Protein AF-A0A7Z9BKW2-F1 (afdb_monomer)

Mean predicted aligned error: 8.72 Å

Sequence (59 aa):
MNLERLANGIPLPIKFGSRRKRIQRFLSLPNLKIEKIWLPIIKEWLSIYFTKEEIIYVM

Organism: NCBI:txid671071

Nearest PDB structures (foldseek):
  8r2w-assembly1_B  TM=3.542E-01  e=7.861E+00  Trametes versicolor

Radius of gyration: 17.68 Å; Cα contacts (8 Å, |Δi|>4): 20; chains: 1; bounding box: 41×26×36 Å

Secondary structure (DSSP, 8-state):
--HHHHHHHS--SS-HHHHHHHHHHHHT-TT--HHHHHHHHHHHHHHHHS-TT------

pLDDT: mean 83.46, std 8.5, range [48.72, 91.88]

Structure (mmCIF, N/CA/C/O backbone):
data_AF-A0A7Z9BKW2-F1
#
_entry.id   AF-A0A7Z9BKW2-F1
#
loop_
_atom_site.group_PDB
_atom_site.id
_atom_site.type_symbol
_atom_site.label_atom_id
_atom_site.label_alt_id
_atom_site.label_comp_id
_atom_site.label_asym_id
_atom_site.label_entity_id
_atom_site.label_seq_id
_atom_site.pdbx_PDB_ins_code
_atom_site.Cartn_x
_atom_site.Cartn_y
_atom_site.Cartn_z
_atom_site.occupancy
_atom_site.B_iso_or_equiv
_atom_site.auth_seq_id
_atom_site.auth_comp_id
_atom_site.auth_asym_id
_atom_site.auth_atom_id
_atom_site.pdbx_PDB_model_num
ATOM 1 N N . MET A 1 1 ? 0.601 -15.327 -4.035 1.00 53.22 1 MET A N 1
ATOM 2 C CA . MET A 1 1 ? 1.500 -14.166 -4.243 1.00 53.22 1 MET A CA 1
ATOM 3 C C . MET A 1 1 ? 2.298 -13.956 -2.962 1.00 53.22 1 MET A C 1
ATOM 5 O O . MET A 1 1 ? 1.690 -13.777 -1.916 1.00 53.22 1 MET A O 1
ATOM 9 N N . ASN A 1 2 ? 3.622 -14.124 -2.988 1.00 75.94 2 ASN A N 1
ATOM 10 C CA . ASN A 1 2 ? 4.392 -14.297 -1.752 1.00 75.94 2 ASN A CA 1
ATOM 11 C C . ASN A 1 2 ? 4.862 -12.938 -1.189 1.00 75.94 2 ASN A C 1
ATOM 13 O O . ASN A 1 2 ? 5.642 -12.240 -1.839 1.00 75.94 2 ASN A O 1
ATOM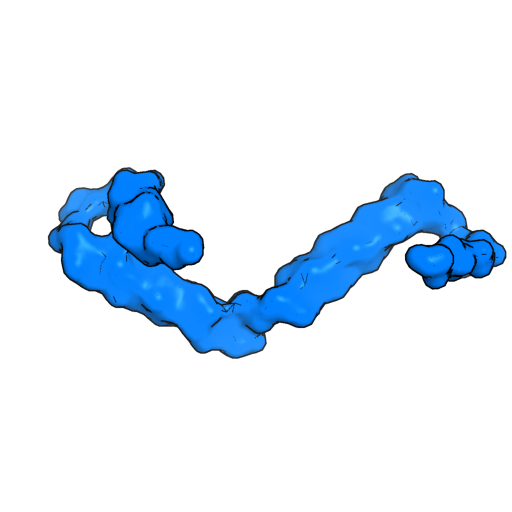 17 N N . LEU A 1 3 ? 4.401 -12.567 0.014 1.00 81.75 3 LEU A N 1
ATOM 18 C CA . LEU A 1 3 ? 4.771 -11.325 0.722 1.00 81.75 3 LEU A CA 1
ATOM 19 C C . LEU A 1 3 ? 6.291 -11.162 0.877 1.00 81.75 3 LEU A C 1
ATOM 21 O O . LEU A 1 3 ? 6.801 -10.049 0.979 1.00 81.75 3 LEU A O 1
ATOM 25 N N . GLU A 1 4 ? 7.010 -12.279 0.877 1.00 84.56 4 GLU A N 1
ATOM 26 C CA . GLU A 1 4 ? 8.466 -12.349 0.962 1.00 84.56 4 GLU A CA 1
ATOM 27 C C . GLU A 1 4 ? 9.154 -11.706 -0.243 1.00 84.56 4 GLU A C 1
ATOM 29 O O . GLU A 1 4 ? 10.153 -11.011 -0.074 1.00 84.56 4 GLU A O 1
ATOM 34 N N . ARG A 1 5 ? 8.584 -11.847 -1.448 1.00 87.62 5 ARG A N 1
ATOM 35 C CA . ARG A 1 5 ? 9.118 -11.199 -2.657 1.00 87.62 5 ARG A CA 1
ATOM 36 C C . ARG A 1 5 ? 9.021 -9.680 -2.543 1.00 87.62 5 ARG A C 1
ATOM 38 O O . ARG A 1 5 ? 9.988 -8.985 -2.831 1.00 87.62 5 ARG A O 1
AT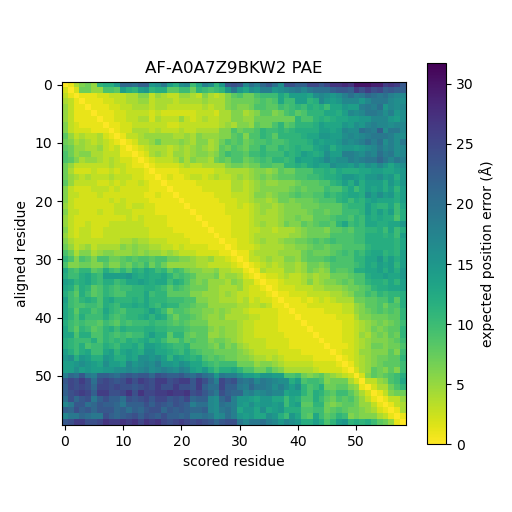OM 45 N N . LEU A 1 6 ? 7.890 -9.179 -2.043 1.00 85.44 6 LEU A N 1
ATOM 46 C CA . LEU A 1 6 ? 7.704 -7.752 -1.773 1.00 85.44 6 LEU A CA 1
ATOM 47 C C . LEU A 1 6 ? 8.661 -7.272 -0.672 1.00 85.44 6 LEU A C 1
ATOM 49 O O . LEU A 1 6 ? 9.288 -6.228 -0.812 1.00 85.44 6 LEU A O 1
ATOM 53 N N . ALA A 1 7 ? 8.831 -8.050 0.401 1.00 87.12 7 ALA A N 1
ATOM 54 C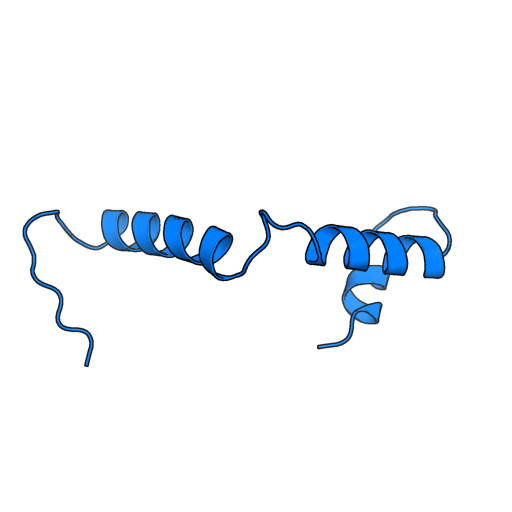 CA . ALA A 1 7 ? 9.721 -7.704 1.512 1.00 87.12 7 ALA A CA 1
ATOM 55 C C . ALA A 1 7 ? 11.209 -7.714 1.138 1.00 87.12 7 ALA A C 1
ATOM 57 O O . ALA A 1 7 ? 11.987 -6.990 1.764 1.00 87.12 7 ALA A O 1
ATOM 58 N N . ASN A 1 8 ? 11.599 -8.506 0.138 1.00 88.75 8 ASN A N 1
ATOM 59 C CA . ASN A 1 8 ? 12.950 -8.531 -0.422 1.00 88.75 8 ASN A CA 1
ATOM 60 C C . ASN A 1 8 ? 13.202 -7.397 -1.423 1.00 88.75 8 ASN A C 1
ATOM 62 O O . ASN A 1 8 ? 14.328 -6.926 -1.513 1.00 88.75 8 ASN A O 1
ATOM 66 N N . GLY A 1 9 ? 12.168 -6.928 -2.128 1.00 86.94 9 GLY A N 1
ATOM 67 C CA . GLY A 1 9 ? 12.275 -5.805 -3.065 1.00 86.94 9 GLY A CA 1
ATOM 68 C C . GLY A 1 9 ? 12.376 -4.426 -2.405 1.00 86.94 9 GLY A C 1
ATOM 69 O O . GLY A 1 9 ? 12.674 -3.453 -3.087 1.00 86.94 9 GLY A O 1
ATOM 70 N N . ILE A 1 10 ? 12.131 -4.314 -1.093 1.00 84.25 10 ILE A N 1
ATOM 71 C CA . ILE A 1 10 ? 12.240 -3.046 -0.362 1.00 84.25 10 ILE A CA 1
ATOM 72 C C . ILE A 1 10 ? 13.704 -2.799 0.053 1.00 84.25 10 ILE A C 1
ATOM 74 O O . ILE A 1 10 ? 14.206 -3.518 0.928 1.00 84.25 10 ILE A O 1
ATOM 78 N N . PRO A 1 11 ? 14.370 -1.747 -0.466 1.00 82.81 11 PRO A N 1
ATOM 79 C CA . PRO A 1 11 ? 15.769 -1.442 -0.172 1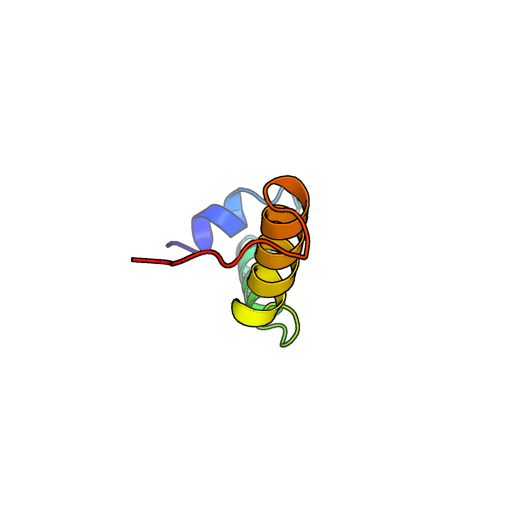.00 82.81 11 PRO A CA 1
ATOM 80 C C . PRO A 1 11 ? 15.896 -0.677 1.153 1.00 82.81 11 PRO A C 1
ATOM 82 O O . PRO A 1 11 ? 16.340 0.465 1.199 1.00 82.81 11 PRO A O 1
ATOM 85 N N . LEU A 1 12 ? 15.450 -1.286 2.255 1.00 84.88 12 LEU A N 1
ATOM 86 C CA . LEU A 1 12 ? 15.578 -0.701 3.590 1.00 84.88 12 LEU A CA 1
ATOM 87 C C . LEU A 1 12 ? 16.531 -1.524 4.456 1.00 84.88 12 LEU A C 1
ATOM 89 O O . LEU A 1 12 ? 16.353 -2.750 4.533 1.00 84.88 12 LEU A O 1
ATOM 93 N N . PRO A 1 13 ? 17.462 -0.869 5.178 1.00 85.25 13 PRO A N 1
ATOM 94 C CA . PRO A 1 13 ? 18.409 -1.519 6.078 1.00 85.25 13 PRO A CA 1
ATOM 95 C C . PRO A 1 13 ? 17.736 -1.868 7.417 1.00 85.25 13 PRO A C 1
ATOM 97 O O . PRO A 1 13 ? 18.174 -1.471 8.491 1.00 85.25 13 PRO A O 1
ATOM 100 N N . ILE A 1 14 ? 16.617 -2.591 7.362 1.00 87.75 14 ILE A N 1
ATOM 101 C CA . ILE A 1 14 ? 15.893 -3.088 8.535 1.00 87.75 14 ILE A CA 1
ATOM 102 C C . ILE A 1 14 ? 15.742 -4.604 8.438 1.00 87.75 14 ILE A C 1
ATOM 104 O O . ILE A 1 14 ? 15.774 -5.180 7.349 1.00 87.75 14 ILE A O 1
ATOM 108 N N . LYS A 1 15 ? 15.530 -5.260 9.586 1.00 91.88 15 LYS A N 1
ATOM 109 C CA . LYS A 1 15 ? 15.323 -6.714 9.648 1.00 91.88 15 LYS A CA 1
ATOM 110 C C . LYS A 1 15 ? 14.212 -7.143 8.685 1.00 91.88 15 LYS A C 1
ATOM 112 O O . LYS A 1 15 ? 13.163 -6.499 8.611 1.00 91.88 15 LYS A O 1
ATOM 117 N N . PHE A 1 16 ? 14.402 -8.275 8.010 1.00 89.31 16 PHE A N 1
ATOM 118 C CA . PHE A 1 16 ? 13.427 -8.823 7.060 1.00 89.31 16 PHE A CA 1
ATOM 119 C C . PHE A 1 16 ? 12.022 -8.969 7.669 1.00 89.31 16 PHE A C 1
ATOM 121 O O . PHE A 1 16 ? 11.036 -8.543 7.069 1.00 89.31 16 PHE A O 1
ATOM 128 N N . GLY A 1 17 ? 11.926 -9.466 8.909 1.00 88.88 17 GLY A N 1
ATOM 129 C CA . GLY A 1 17 ? 10.651 -9.562 9.629 1.00 88.88 17 GLY A CA 1
ATOM 130 C C . GLY A 1 17 ? 9.961 -8.206 9.827 1.00 88.88 17 GLY A C 1
ATOM 131 O O . GLY A 1 17 ? 8.737 -8.113 9.721 1.00 88.88 17 GLY A O 1
ATOM 132 N N . SER A 1 18 ? 10.731 -7.134 10.033 1.00 91.31 18 SER A N 1
ATOM 133 C CA . SER A 1 18 ? 10.206 -5.767 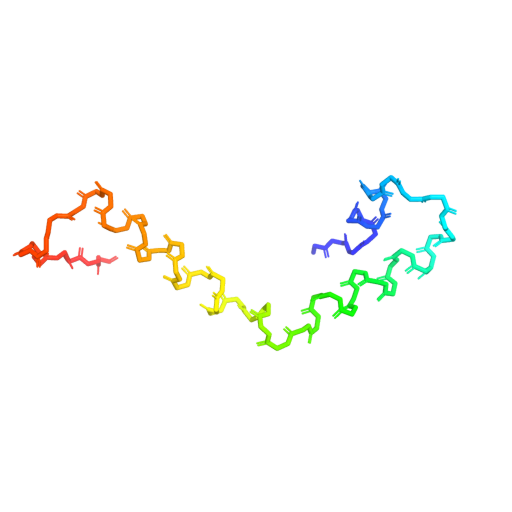10.104 1.00 91.31 18 SER A CA 1
ATOM 134 C C . SER A 1 18 ? 9.721 -5.276 8.738 1.00 91.31 18 SER A C 1
ATOM 136 O O . SER A 1 18 ? 8.644 -4.683 8.669 1.00 91.31 18 SER A O 1
ATOM 138 N N . ARG A 1 19 ? 10.444 -5.572 7.644 1.00 91.81 19 ARG A N 1
ATOM 139 C CA . ARG A 1 19 ? 9.988 -5.269 6.268 1.00 91.81 19 ARG A CA 1
ATOM 140 C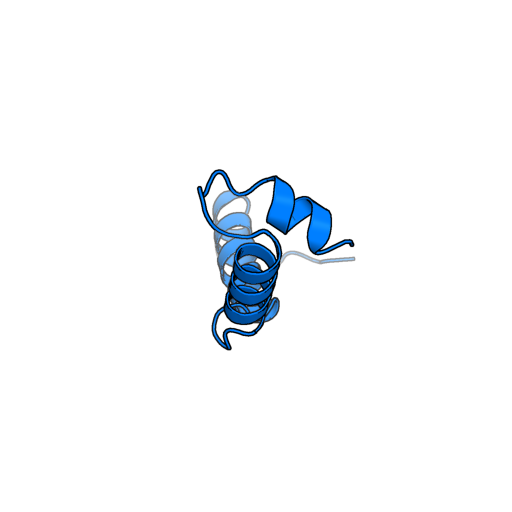 C . ARG A 1 19 ? 8.665 -5.966 5.959 1.00 91.81 19 ARG A C 1
ATOM 142 O O . ARG A 1 19 ? 7.723 -5.314 5.511 1.00 91.81 19 ARG A O 1
ATOM 149 N N . ARG A 1 20 ? 8.558 -7.259 6.284 1.00 91.19 20 ARG A N 1
ATOM 150 C CA . ARG A 1 20 ? 7.328 -8.047 6.115 1.00 91.19 20 ARG A CA 1
ATOM 151 C C . ARG A 1 20 ? 6.158 -7.446 6.894 1.00 91.19 20 ARG A C 1
ATOM 153 O O . ARG A 1 20 ? 5.119 -7.185 6.296 1.00 91.19 20 ARG A O 1
ATOM 160 N N . LYS A 1 21 ? 6.329 -7.165 8.193 1.00 91.50 21 LYS A N 1
ATOM 161 C CA . LYS A 1 21 ? 5.280 -6.537 9.023 1.00 91.50 21 LYS A CA 1
ATOM 162 C C . LYS A 1 21 ? 4.851 -5.176 8.476 1.00 91.50 21 LYS A C 1
ATOM 164 O O . LYS A 1 21 ? 3.671 -4.845 8.520 1.00 91.50 21 LYS A O 1
ATOM 169 N N . ARG A 1 22 ? 5.791 -4.388 7.949 1.00 89.75 22 ARG A N 1
ATOM 170 C CA . ARG A 1 22 ? 5.493 -3.083 7.350 1.00 89.75 22 ARG A CA 1
ATOM 171 C C . ARG A 1 22 ? 4.639 -3.213 6.089 1.00 89.75 22 ARG A C 1
ATOM 173 O O . ARG A 1 22 ? 3.654 -2.495 5.976 1.00 89.75 22 ARG A O 1
ATOM 180 N N . ILE A 1 23 ? 4.968 -4.148 5.195 1.00 89.69 23 ILE A N 1
ATOM 181 C CA . ILE A 1 23 ? 4.139 -4.445 4.015 1.00 89.69 23 ILE A CA 1
ATOM 182 C C . ILE A 1 23 ? 2.764 -4.947 4.438 1.00 89.69 23 ILE A C 1
ATOM 184 O O . ILE A 1 23 ? 1.773 -4.474 3.902 1.00 89.69 23 ILE A O 1
ATOM 188 N N . GLN A 1 24 ? 2.682 -5.850 5.419 1.00 90.12 24 GLN A N 1
ATOM 189 C CA . GLN A 1 24 ? 1.389 -6.313 5.932 1.00 90.12 24 GLN A CA 1
ATOM 190 C C . GLN A 1 24 ? 0.535 -5.140 6.414 1.00 90.12 24 GLN A C 1
ATOM 192 O O . GLN A 1 24 ? -0.592 -4.998 5.962 1.00 90.12 24 GLN A O 1
ATOM 197 N N . ARG A 1 25 ? 1.087 -4.253 7.253 1.00 90.44 25 ARG A N 1
ATOM 198 C CA . ARG A 1 25 ? 0.371 -3.060 7.735 1.00 90.44 25 ARG A CA 1
ATOM 199 C C . ARG A 1 25 ? -0.085 -2.156 6.596 1.00 90.44 25 ARG A C 1
ATOM 201 O O . ARG A 1 25 ? -1.217 -1.700 6.632 1.00 90.44 25 ARG A O 1
ATOM 208 N N . PHE A 1 26 ? 0.777 -1.920 5.607 1.00 88.25 26 PHE A N 1
ATOM 209 C CA . PHE A 1 26 ? 0.445 -1.127 4.425 1.00 88.25 26 PHE A CA 1
ATOM 210 C C . PHE A 1 26 ? -0.712 -1.751 3.633 1.00 88.25 26 PHE A C 1
ATOM 212 O O . PHE A 1 26 ? -1.676 -1.063 3.317 1.00 88.25 26 PHE A O 1
ATOM 219 N N . LEU A 1 27 ? -0.658 -3.063 3.387 1.00 85.88 27 LEU A N 1
ATOM 220 C CA . LEU A 1 27 ? -1.702 -3.800 2.670 1.00 85.88 27 LEU A CA 1
ATOM 221 C C . LEU A 1 27 ? -3.021 -3.899 3.446 1.00 85.88 27 LEU A C 1
ATOM 223 O O . LEU A 1 27 ? -4.078 -4.041 2.842 1.00 85.88 27 LEU A O 1
ATOM 227 N N . SER A 1 28 ? -2.969 -3.812 4.773 1.00 88.75 28 SER A N 1
ATOM 228 C CA . SER A 1 28 ? -4.149 -3.796 5.639 1.00 88.75 28 SER A CA 1
ATOM 229 C C . SER A 1 28 ? -4.777 -2.409 5.798 1.00 88.75 28 SER A C 1
ATOM 231 O O . SER A 1 28 ? -5.769 -2.284 6.518 1.00 88.75 28 SER A O 1
ATOM 233 N N . LEU A 1 29 ? -4.229 -1.357 5.176 1.00 89.69 29 LEU A N 1
ATOM 234 C CA . LEU A 1 29 ? -4.811 -0.026 5.299 1.00 89.69 29 LEU A CA 1
ATOM 235 C C . LEU A 1 29 ? -6.194 0.030 4.614 1.00 89.69 29 LEU A C 1
ATOM 237 O O . LEU A 1 29 ? -6.344 -0.408 3.473 1.00 89.69 29 LEU A O 1
ATOM 241 N N . PRO A 1 30 ? -7.213 0.635 5.251 1.00 83.88 30 PRO A N 1
ATOM 242 C CA . PRO A 1 30 ? -8.581 0.682 4.721 1.00 83.88 30 PRO A CA 1
ATOM 243 C C . PRO A 1 30 ? -8.742 1.576 3.479 1.00 83.88 30 PRO A C 1
ATOM 245 O O . PRO A 1 30 ? -9.787 1.556 2.821 1.00 83.88 30 PRO A O 1
ATOM 248 N N . ASN A 1 31 ? -7.739 2.396 3.162 1.00 80.56 31 ASN A N 1
ATOM 249 C CA . ASN A 1 31 ? -7.656 3.166 1.920 1.00 80.56 31 ASN A CA 1
ATOM 250 C C . ASN A 1 31 ? -7.039 2.357 0.767 1.00 80.56 31 ASN A C 1
ATOM 252 O O . ASN A 1 31 ? -7.300 2.681 -0.384 1.00 80.56 31 ASN A O 1
ATOM 256 N N . LEU A 1 32 ? -6.298 1.287 1.070 1.00 82.00 32 LEU A N 1
ATOM 257 C CA . LEU A 1 32 ? -5.690 0.375 0.104 1.00 82.00 32 LEU A CA 1
ATOM 258 C C . LEU A 1 32 ? -6.613 -0.812 -0.215 1.00 82.00 32 LEU A C 1
ATOM 260 O O . LEU A 1 32 ? -6.165 -1.886 -0.612 1.00 82.00 32 LEU A O 1
ATOM 264 N N . LYS A 1 33 ? -7.926 -0.628 -0.037 1.00 81.62 33 LYS A N 1
ATOM 265 C CA . LYS A 1 33 ? -8.903 -1.561 -0.591 1.00 81.62 33 LYS A CA 1
ATOM 266 C C . LYS A 1 33 ? -8.752 -1.561 -2.106 1.00 81.62 33 LYS A C 1
ATOM 268 O O . LYS A 1 33 ? -8.664 -0.497 -2.713 1.00 81.62 33 LYS A O 1
ATOM 273 N N . ILE A 1 34 ? -8.782 -2.753 -2.694 1.00 76.19 34 ILE A N 1
ATOM 274 C CA . ILE A 1 34 ? -8.735 -2.972 -4.146 1.00 76.19 34 ILE A CA 1
ATOM 275 C C . ILE A 1 34 ? -9.716 -2.022 -4.845 1.00 76.19 34 ILE A C 1
ATOM 277 O O . ILE A 1 34 ? -9.310 -1.276 -5.724 1.00 76.19 34 ILE A O 1
ATOM 281 N N . GLU A 1 35 ? -10.954 -1.935 -4.360 1.00 80.25 35 GLU A N 1
ATOM 282 C CA . GLU A 1 35 ? -11.985 -1.010 -4.851 1.00 80.25 35 GLU A CA 1
ATOM 283 C C . GLU A 1 35 ? -11.494 0.446 -4.929 1.00 80.25 35 GLU A C 1
ATOM 285 O O . GLU A 1 35 ? -11.642 1.102 -5.953 1.00 80.25 35 GLU A O 1
ATOM 290 N N . LYS A 1 36 ? -10.857 0.955 -3.869 1.00 83.25 36 LYS A N 1
ATOM 291 C CA . LYS A 1 36 ? -10.410 2.353 -3.781 1.00 83.25 36 LYS A CA 1
ATOM 292 C C . LYS A 1 36 ? -9.201 2.667 -4.653 1.00 83.25 36 LYS A C 1
ATOM 294 O O . LYS A 1 36 ? -8.998 3.830 -4.977 1.00 83.25 36 LYS A O 1
ATOM 299 N N . ILE A 1 37 ? -8.408 1.662 -5.010 1.00 84.19 37 ILE A N 1
ATOM 300 C CA . ILE A 1 37 ? -7.271 1.820 -5.924 1.00 84.19 37 ILE A CA 1
ATOM 301 C C . ILE A 1 37 ? -7.746 1.687 -7.368 1.00 84.19 37 ILE A C 1
ATOM 303 O O . ILE A 1 37 ? -7.425 2.523 -8.205 1.00 84.19 37 ILE A O 1
ATOM 307 N N . TRP A 1 38 ? -8.530 0.651 -7.659 1.00 84.25 38 TRP A N 1
ATOM 308 C CA . TRP A 1 38 ? -8.940 0.327 -9.020 1.00 84.25 38 TRP A CA 1
ATOM 309 C C . TRP A 1 38 ? -9.996 1.285 -9.560 1.00 84.25 38 TRP A C 1
ATOM 311 O O . TRP A 1 38 ? -9.890 1.670 -10.717 1.00 84.25 38 TRP A O 1
ATOM 321 N N . LEU A 1 39 ? -10.966 1.730 -8.754 1.00 86.00 39 LEU A N 1
ATOM 322 C CA . LEU A 1 39 ? -12.003 2.658 -9.221 1.00 86.00 39 LEU A CA 1
ATOM 323 C C . LEU A 1 39 ? -11.448 3.972 -9.802 1.00 86.00 39 LEU A C 1
ATOM 325 O O . LEU A 1 39 ? -11.845 4.310 -10.914 1.00 86.00 39 LEU A O 1
ATOM 329 N N . PRO A 1 40 ? -10.547 4.722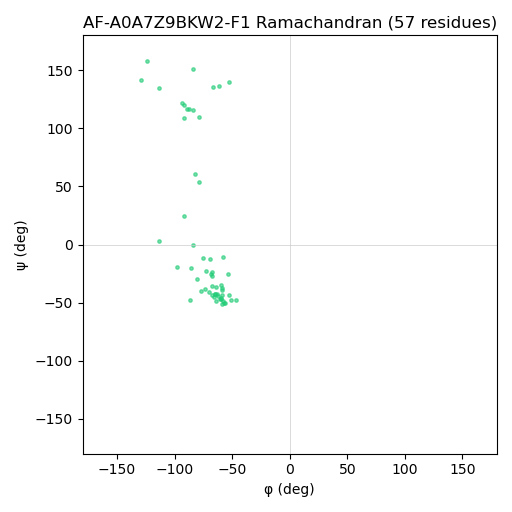 -9.134 1.00 88.75 40 PRO A N 1
ATOM 330 C CA . PRO A 1 40 ? -9.998 5.945 -9.717 1.00 88.75 40 PRO A CA 1
ATOM 331 C C . PRO A 1 40 ? -9.107 5.670 -10.932 1.00 88.75 40 PRO A C 1
ATOM 333 O O . PRO A 1 40 ? -9.164 6.436 -11.885 1.00 88.75 40 PRO A O 1
ATOM 336 N N . ILE A 1 41 ? -8.341 4.571 -10.943 1.00 88.75 41 ILE A N 1
ATOM 337 C CA . ILE A 1 41 ? -7.512 4.193 -12.101 1.00 88.75 41 ILE A CA 1
ATOM 338 C C . ILE A 1 41 ? -8.393 3.881 -13.312 1.00 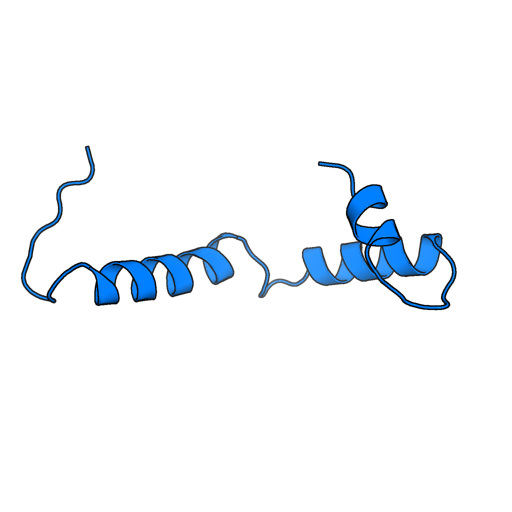88.75 41 ILE A C 1
ATOM 340 O O . ILE A 1 41 ? -8.152 4.407 -14.392 1.00 88.75 41 ILE A O 1
ATOM 344 N N . ILE A 1 42 ? -9.426 3.055 -13.131 1.00 88.31 42 ILE A N 1
ATOM 345 C CA . ILE A 1 42 ? -10.374 2.702 -14.192 1.00 88.31 42 ILE A CA 1
ATOM 346 C C . ILE A 1 42 ? -11.119 3.951 -14.653 1.00 88.31 42 ILE A C 1
ATOM 348 O O . ILE A 1 42 ? -11.270 4.147 -15.849 1.00 88.31 42 ILE A O 1
ATOM 352 N N . LYS A 1 43 ? -11.547 4.822 -13.734 1.00 88.25 43 LYS A N 1
ATOM 353 C CA . LYS A 1 43 ? -12.221 6.078 -14.081 1.00 88.25 43 LYS A CA 1
ATOM 354 C C . LYS A 1 43 ? -11.340 6.980 -14.945 1.00 88.25 43 LYS A C 1
ATOM 356 O O . LYS A 1 43 ? -11.820 7.502 -15.946 1.00 88.25 43 LYS A O 1
ATOM 361 N N . GLU A 1 44 ? -10.078 7.150 -14.568 1.00 90.88 44 GLU A N 1
ATOM 362 C CA . GLU A 1 44 ? -9.140 7.978 -15.327 1.00 90.88 44 GLU A CA 1
ATOM 363 C C . GLU A 1 44 ? -8.823 7.349 -16.682 1.00 90.88 44 GLU A C 1
ATOM 365 O O . GLU A 1 44 ? -8.857 8.021 -17.707 1.00 90.88 44 GLU A O 1
ATOM 370 N N . TRP A 1 45 ? -8.601 6.034 -16.704 1.00 90.38 45 TRP A N 1
ATOM 371 C CA . TRP A 1 45 ? -8.395 5.280 -17.934 1.00 90.38 45 TRP A CA 1
ATOM 372 C C . TRP A 1 45 ? -9.593 5.427 -18.876 1.00 90.38 45 TRP A C 1
ATOM 374 O O . TRP A 1 45 ? -9.422 5.817 -20.025 1.00 90.38 45 TRP A O 1
ATOM 384 N N . LEU A 1 46 ? -10.815 5.238 -18.380 1.00 87.75 46 LEU A N 1
ATOM 385 C CA . LEU A 1 46 ? -12.028 5.459 -19.164 1.00 87.75 46 LEU A CA 1
ATOM 386 C C . LEU A 1 46 ? -12.121 6.902 -19.679 1.00 87.75 46 LEU A C 1
ATOM 388 O O . LEU A 1 46 ? -12.486 7.100 -20.829 1.00 87.75 46 LEU A O 1
ATOM 392 N N . SER A 1 47 ? -11.733 7.899 -18.881 1.00 86.56 47 SER A N 1
ATOM 393 C CA . SER A 1 47 ? -11.721 9.301 -19.320 1.00 86.56 47 SER A CA 1
ATOM 394 C C . SER A 1 47 ? -10.674 9.611 -20.396 1.00 86.56 47 SER A C 1
ATOM 396 O O . SER A 1 47 ? -10.827 10.609 -21.097 1.00 86.56 47 SER A O 1
ATOM 398 N N . ILE A 1 48 ? -9.601 8.821 -20.505 1.00 88.62 48 ILE A N 1
ATOM 399 C CA . ILE A 1 48 ? -8.577 8.984 -21.548 1.00 88.62 48 ILE A CA 1
ATOM 400 C C . ILE A 1 48 ? -9.077 8.429 -22.884 1.00 88.62 48 ILE A C 1
ATOM 402 O O . ILE A 1 48 ? -8.809 9.018 -23.928 1.00 88.62 48 ILE A O 1
ATOM 406 N N . TYR A 1 49 ? -9.771 7.290 -22.854 1.00 85.19 49 TYR A N 1
ATOM 4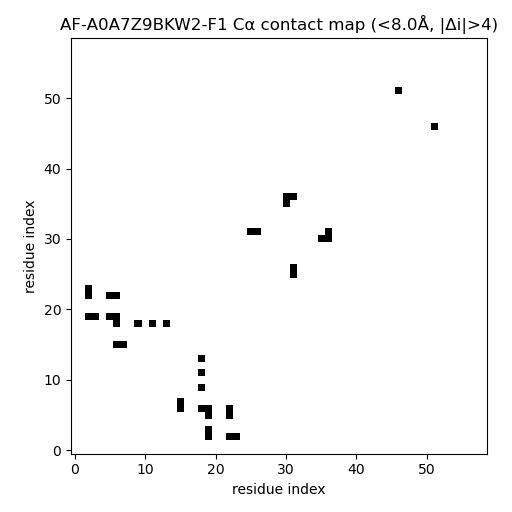07 C CA . TYR A 1 49 ? -10.138 6.553 -24.067 1.00 85.19 49 TYR A CA 1
ATOM 408 C C . TYR A 1 49 ? -11.557 6.830 -24.559 1.00 85.19 49 TYR A C 1
ATOM 410 O O . TYR A 1 49 ? -11.834 6.577 -25.728 1.00 85.19 49 TYR A O 1
ATOM 418 N N . PHE A 1 50 ? -12.440 7.345 -23.704 1.00 82.69 50 PHE A N 1
ATOM 419 C CA . PHE A 1 50 ? -13.847 7.543 -24.034 1.00 82.69 50 PHE A CA 1
ATOM 420 C C . PHE A 1 50 ? -14.312 8.960 -23.717 1.00 82.69 50 PHE A C 1
ATOM 422 O O . PHE A 1 50 ? -13.955 9.556 -22.695 1.00 82.69 50 PHE A O 1
ATOM 429 N N . THR A 1 51 ? -15.150 9.495 -24.600 1.00 77.38 51 THR A N 1
ATOM 430 C CA . THR A 1 51 ? -15.812 10.783 -24.387 1.00 77.38 51 THR A CA 1
ATOM 431 C C . THR A 1 51 ? -17.078 10.605 -23.545 1.00 77.38 51 THR A C 1
ATOM 433 O O . THR A 1 51 ? -17.689 9.539 -23.538 1.00 77.38 51 THR A O 1
ATOM 436 N N . LYS A 1 52 ? -17.470 11.637 -22.779 1.00 69.19 52 LYS A N 1
ATOM 437 C CA . LYS A 1 52 ? -18.529 11.569 -21.742 1.00 69.19 52 LYS A CA 1
ATOM 438 C C . LYS A 1 52 ? -19.912 11.109 -22.232 1.00 69.19 52 LYS A C 1
ATOM 440 O O . LYS A 1 52 ? -20.778 10.859 -21.398 1.00 69.19 52 LYS A O 1
ATOM 445 N N . GLU A 1 53 ? -20.122 11.016 -23.538 1.00 71.19 53 GLU A N 1
ATOM 446 C CA . GLU A 1 53 ? -21.418 10.770 -24.172 1.00 71.19 53 GLU A CA 1
ATOM 447 C C . GLU A 1 53 ? -21.496 9.415 -24.896 1.00 71.19 53 GLU A C 1
ATOM 449 O O . GLU A 1 53 ? -22.533 9.090 -25.474 1.00 71.19 53 GLU A O 1
ATOM 454 N N . GLU A 1 54 ? -20.448 8.587 -24.833 1.00 70.31 54 GLU A N 1
ATOM 455 C CA . GLU A 1 54 ? -20.453 7.256 -25.444 1.00 70.31 54 GLU A CA 1
ATOM 456 C C . GLU A 1 54 ? -20.890 6.174 -24.446 1.00 70.31 54 GLU A C 1
ATOM 458 O O . GLU A 1 54 ? -20.290 5.977 -23.387 1.00 70.31 54 GLU A O 1
ATOM 463 N N . ILE A 1 55 ? -21.954 5.442 -24.791 1.00 74.31 55 ILE A N 1
ATOM 464 C CA . ILE A 1 55 ? -22.401 4.271 -24.030 1.00 74.31 55 ILE A CA 1
ATOM 465 C C . ILE A 1 55 ? -21.501 3.093 -24.399 1.00 74.31 55 ILE A C 1
ATOM 467 O O . ILE A 1 55 ? -21.582 2.556 -25.502 1.00 74.31 55 ILE A O 1
ATOM 471 N N . ILE A 1 56 ? -20.659 2.673 -23.459 1.00 70.56 56 ILE A N 1
ATOM 472 C CA . ILE A 1 56 ? -19.753 1.539 -23.645 1.00 70.56 56 ILE A CA 1
ATOM 473 C C . ILE A 1 56 ? -20.447 0.272 -23.145 1.00 70.56 56 ILE A C 1
ATOM 475 O O . ILE A 1 56 ? -20.789 0.166 -21.967 1.00 70.56 56 ILE A O 1
ATOM 479 N N . TYR A 1 57 ? -20.632 -0.704 -24.031 1.00 75.06 57 TYR A N 1
ATOM 480 C CA . TYR A 1 57 ? -21.109 -2.035 -23.661 1.00 75.06 57 TYR A CA 1
ATOM 481 C C . TYR A 1 57 ? -19.912 -2.907 -23.270 1.00 75.06 57 TYR A C 1
ATOM 483 O O . TYR A 1 57 ? -19.041 -3.172 -24.098 1.00 75.06 57 TYR A O 1
ATOM 491 N N . VAL A 1 58 ? -19.852 -3.347 -22.013 1.00 74.19 58 VAL A N 1
ATOM 492 C CA . VAL A 1 58 ? -18.864 -4.339 -21.563 1.00 74.19 58 VAL A CA 1
ATOM 493 C C . VAL A 1 58 ? -19.518 -5.712 -21.708 1.00 74.19 58 VAL A C 1
ATOM 495 O O . VAL A 1 58 ? -20.486 -5.998 -21.005 1.00 74.19 58 VAL A O 1
ATOM 498 N N . MET A 1 59 ? -19.051 -6.492 -22.688 1.00 48.72 59 MET A N 1
ATOM 499 C CA . MET A 1 59 ? -19.521 -7.853 -22.987 1.00 48.72 59 MET A CA 1
ATOM 500 C C . MET A 1 59 ? -18.983 -8.871 -21.981 1.00 48.72 59 MET A C 1
ATOM 502 O O . MET A 1 59 ? -17.805 -8.727 -21.579 1.00 48.72 59 MET A O 1
#

Solvent-accessible surface area (backbone atoms only — not comparable to full-atom values): 3779 Å² total; per-residue (Å²): 134,64,64,63,60,58,31,66,69,50,97,58,104,60,58,63,71,56,39,38,54,51,51,49,54,56,63,66,35,88,72,58,37,66,66,64,54,48,50,58,51,51,52,51,52,46,59,74,78,45,63,100,83,67,86,80,85,84,130

Foldseek 3Di:
DDLLVVLVPDPDPDDSVVSSVVVVVVCPDPCNPPCNVVVVVVVVVCVVVDDPPDDDDDD